Protein AF-A0A2R5FR73-F1 (afdb_monomer_lite)

pLDDT: mean 75.85, std 16.74, range [38.03, 95.38]

Foldseek 3Di:
DDDDDDPPVVVVVVVVVVVVVVVVVVVVVPPDDDDDPVNVVVVLVPDDPVVVVVVCVVVVVVVVVVVVVVCVPPPDDDCPCVCVVVPDDDDPVVVVVVVCVVVVPPDDPDD

Secondary structure (DSSP, 8-state):
------TTHHHHHHHHHHHHHHHHHHHHGGGS-SS-HHHHHHHHHHS-HHHHHHHHHHHHHHHHHHHHHHHTTSPPPP-TTTTGGG-SPPPHHHHHHHHHHHHHSS-----

Organism: NCBI:txid2005467

Structure (mmCIF, N/CA/C/O backbone):
data_AF-A0A2R5FR73-F1
#
_entry.id   AF-A0A2R5FR73-F1
#
loop_
_atom_site.group_PDB
_atom_site.id
_atom_site.type_symbol
_atom_site.label_atom_id
_atom_site.label_alt_id
_atom_site.label_comp_id
_atom_site.label_asym_id
_atom_site.label_entity_id
_atom_site.label_seq_id
_atom_site.pdbx_PDB_ins_code
_atom_site.Cartn_x
_atom_site.Cartn_y
_atom_site.Cartn_z
_atom_site.occupancy
_atom_site.B_iso_or_equiv
_atom_site.auth_seq_id
_atom_site.auth_comp_id
_atom_site.auth_asym_id
_atom_site.auth_atom_id
_atom_site.pdbx_PDB_model_num
ATOM 1 N N . MET A 1 1 ? 40.459 20.422 16.642 1.00 38.81 1 MET A N 1
ATOM 2 C CA . MET A 1 1 ? 39.652 19.423 17.373 1.00 38.81 1 MET A CA 1
ATOM 3 C C . MET A 1 1 ? 38.219 19.534 16.856 1.00 38.81 1 MET A C 1
ATOM 5 O O . MET A 1 1 ? 37.441 20.309 17.390 1.00 38.81 1 MET A O 1
ATOM 9 N N . ALA A 1 2 ? 37.919 18.901 15.718 1.00 38.03 2 ALA A N 1
ATOM 10 C CA . ALA A 1 2 ? 36.619 19.017 15.053 1.00 38.03 2 ALA A CA 1
ATOM 11 C C . ALA A 1 2 ? 35.816 17.742 15.314 1.00 38.03 2 ALA A C 1
ATOM 13 O O . ALA A 1 2 ? 36.263 16.636 15.016 1.00 38.03 2 ALA A O 1
ATOM 14 N N . ILE A 1 3 ? 34.673 17.928 15.961 1.00 45.69 3 ILE A N 1
ATOM 15 C CA . ILE A 1 3 ? 33.781 16.882 16.443 1.00 45.69 3 ILE A CA 1
ATOM 16 C C . ILE A 1 3 ? 33.163 16.171 15.236 1.00 45.69 3 ILE A C 1
ATOM 18 O O . ILE A 1 3 ? 32.539 16.793 14.379 1.00 45.69 3 ILE A O 1
ATOM 22 N N . VAL A 1 4 ? 33.354 14.854 15.186 1.00 48.59 4 VAL A N 1
ATOM 23 C CA . VAL A 1 4 ? 32.753 13.932 14.221 1.00 48.59 4 VAL A CA 1
ATOM 24 C C . VAL A 1 4 ? 31.236 13.928 14.443 1.00 48.59 4 VAL A C 1
ATOM 26 O O . VAL A 1 4 ? 30.740 13.308 15.382 1.00 48.59 4 VAL A O 1
ATOM 29 N N . PHE A 1 5 ? 30.487 14.652 13.608 1.00 41.88 5 PHE A N 1
ATOM 30 C CA . PHE A 1 5 ? 29.025 14.716 13.687 1.00 41.88 5 PHE A CA 1
ATOM 31 C C . PHE A 1 5 ? 28.400 13.536 12.924 1.00 41.88 5 PHE A C 1
ATOM 33 O O . PHE A 1 5 ? 28.091 13.591 11.737 1.00 41.88 5 PHE A O 1
ATOM 40 N N . ILE A 1 6 ? 28.316 12.434 13.660 1.00 42.94 6 ILE A N 1
ATOM 41 C CA . ILE A 1 6 ? 27.508 11.220 13.508 1.00 42.94 6 ILE A CA 1
ATOM 42 C C . ILE A 1 6 ? 26.398 11.291 12.415 1.00 42.94 6 ILE A C 1
ATOM 44 O O . ILE A 1 6 ? 25.447 12.064 12.554 1.00 42.94 6 ILE A O 1
ATOM 48 N N . PRO A 1 7 ? 26.405 10.410 11.388 1.00 43.31 7 PRO A N 1
ATOM 49 C CA . PRO A 1 7 ? 25.395 10.378 10.317 1.00 43.31 7 PRO A CA 1
ATOM 50 C C . PRO A 1 7 ? 24.040 9.751 10.724 1.00 43.31 7 PRO A C 1
ATOM 52 O O . PRO A 1 7 ? 23.127 9.659 9.906 1.00 43.31 7 PRO A O 1
ATOM 55 N N . ILE A 1 8 ? 23.868 9.350 11.990 1.00 46.12 8 ILE A N 1
ATOM 56 C CA . ILE A 1 8 ? 22.664 8.660 12.501 1.00 46.12 8 ILE A CA 1
ATOM 57 C C . ILE A 1 8 ? 21.450 9.609 12.646 1.00 46.12 8 ILE A C 1
ATOM 59 O O . ILE A 1 8 ? 20.303 9.165 12.605 1.00 46.12 8 ILE A O 1
ATOM 63 N N . GLN A 1 9 ? 21.656 10.929 12.730 1.00 46.94 9 GLN A N 1
ATOM 64 C CA . GLN A 1 9 ? 20.573 11.900 12.982 1.00 46.94 9 GLN A CA 1
ATOM 65 C C . GLN A 1 9 ? 19.652 12.181 11.774 1.00 46.94 9 GLN A C 1
ATOM 67 O O . GLN A 1 9 ? 18.518 12.624 11.958 1.00 46.94 9 GLN A O 1
ATOM 72 N N . ARG A 1 10 ? 20.072 11.896 10.530 1.00 49.78 10 ARG A N 1
ATOM 73 C CA . ARG A 1 10 ? 19.256 12.195 9.328 1.00 49.78 10 ARG A CA 1
ATOM 74 C C . ARG A 1 10 ? 18.083 11.233 9.111 1.00 49.78 10 ARG A C 1
ATOM 76 O O . ARG A 1 10 ? 17.062 11.643 8.562 1.00 49.78 10 ARG A O 1
ATOM 83 N N . SER A 1 11 ? 18.201 9.980 9.552 1.00 50.31 11 SER A N 1
ATOM 84 C CA . SER A 1 11 ? 17.111 8.997 9.444 1.00 50.31 11 SER A CA 1
ATOM 85 C C . SER A 1 11 ? 15.983 9.293 10.439 1.00 50.31 11 SER A C 1
ATOM 87 O O . SER A 1 11 ? 14.802 9.202 10.102 1.00 50.31 11 SER A O 1
ATOM 89 N N . LEU A 1 12 ? 16.334 9.742 11.648 1.00 53.00 12 LEU A N 1
ATOM 90 C CA . LEU A 1 12 ? 15.367 10.058 12.699 1.00 53.00 12 LEU A CA 1
ATOM 91 C C . LEU A 1 12 ? 14.512 11.287 12.344 1.00 53.00 12 LEU A C 1
ATOM 93 O O . LEU A 1 12 ? 13.302 11.281 12.559 1.00 53.00 12 LEU A O 1
ATOM 97 N N . LEU A 1 13 ? 15.117 12.297 11.708 1.00 57.25 13 LEU A N 1
ATOM 98 C CA . LEU A 1 13 ? 14.411 13.501 11.259 1.00 57.25 13 LEU A CA 1
ATOM 99 C C . LEU A 1 13 ? 13.344 13.204 10.190 1.00 57.25 13 LEU A C 1
ATOM 101 O O . LEU A 1 13 ? 12.281 13.820 10.200 1.00 57.25 13 LEU A O 1
ATOM 105 N N . ARG A 1 14 ? 13.595 12.240 9.289 1.00 58.41 14 ARG A N 1
A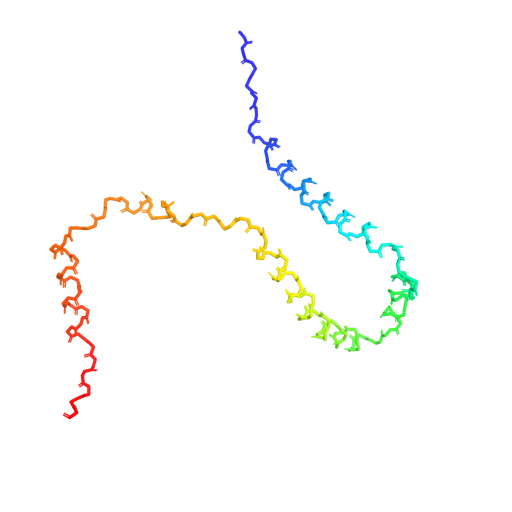TOM 106 C CA . ARG A 1 14 ? 12.618 11.836 8.260 1.00 58.41 14 ARG A CA 1
ATOM 107 C C . ARG A 1 14 ? 11.409 11.140 8.877 1.00 58.41 14 ARG A C 1
ATOM 109 O O . ARG A 1 14 ? 10.284 11.479 8.529 1.00 58.41 14 ARG A O 1
ATOM 116 N N . HIS A 1 15 ? 11.625 10.234 9.829 1.00 65.31 15 HIS A N 1
ATOM 117 C CA . HIS A 1 15 ? 10.526 9.579 10.542 1.00 65.31 15 HIS A CA 1
ATOM 118 C C . HIS A 1 15 ? 9.707 10.577 11.369 1.00 65.31 15 HIS A C 1
ATOM 120 O O . HIS A 1 15 ? 8.480 10.503 11.377 1.00 65.31 15 HIS A O 1
ATOM 126 N N . PHE A 1 16 ? 10.364 11.554 12.000 1.00 67.19 16 PHE A N 1
ATOM 127 C CA . PHE A 1 16 ? 9.681 12.589 12.775 1.00 67.19 16 PHE A CA 1
ATOM 128 C C . PHE A 1 16 ? 8.852 13.535 11.892 1.00 67.19 16 PHE A C 1
ATOM 130 O O . PHE A 1 16 ? 7.736 13.896 12.256 1.00 67.19 16 PHE A O 1
ATOM 137 N N . ALA A 1 17 ? 9.349 13.883 10.700 1.00 67.50 17 ALA A N 1
ATOM 138 C CA . ALA A 1 17 ? 8.608 14.683 9.724 1.00 67.50 17 ALA A CA 1
ATOM 139 C C . ALA A 1 17 ? 7.373 13.944 9.179 1.00 67.50 17 ALA A C 1
ATOM 141 O O . ALA A 1 17 ? 6.302 14.537 9.067 1.00 67.50 17 ALA A O 1
ATOM 142 N N . VAL A 1 18 ? 7.498 12.641 8.901 1.00 70.69 18 VAL A N 1
ATOM 143 C CA . VAL A 1 18 ? 6.368 11.788 8.492 1.00 70.69 18 VAL A CA 1
ATOM 144 C C . VAL A 1 18 ? 5.338 11.679 9.618 1.00 70.69 18 VAL A C 1
ATOM 146 O O . VAL A 1 18 ? 4.144 11.828 9.375 1.00 70.69 18 VAL A O 1
ATOM 149 N N . PHE A 1 19 ? 5.788 11.504 10.861 1.00 74.25 19 PHE A N 1
ATOM 150 C CA . PHE A 1 19 ? 4.910 11.458 12.029 1.00 74.25 19 PHE A CA 1
ATOM 151 C C . PHE A 1 19 ? 4.153 12.779 12.238 1.00 74.25 19 PHE A C 1
ATOM 153 O O . PHE A 1 19 ? 2.938 12.770 12.418 1.00 74.25 19 PHE A O 1
ATOM 160 N N . LEU A 1 20 ? 4.839 13.923 12.135 1.00 69.94 20 LEU A N 1
ATOM 161 C CA . LEU A 1 20 ? 4.220 15.251 12.203 1.00 69.94 20 LEU A CA 1
ATOM 162 C C . LEU A 1 20 ? 3.208 15.486 11.074 1.00 69.94 20 LEU A C 1
ATOM 164 O O . LEU A 1 20 ? 2.150 16.059 11.327 1.00 69.94 20 LEU A O 1
ATOM 168 N N . ALA A 1 21 ? 3.493 15.025 9.853 1.00 67.56 21 ALA A N 1
ATOM 169 C CA . ALA A 1 21 ? 2.556 15.112 8.734 1.00 67.56 21 ALA A CA 1
ATOM 170 C C . ALA A 1 21 ? 1.292 14.272 8.985 1.00 67.56 21 ALA A C 1
ATOM 172 O O . ALA A 1 21 ? 0.184 14.765 8.783 1.00 67.56 21 ALA A O 1
ATOM 173 N N . ILE A 1 22 ? 1.439 13.050 9.510 1.00 66.00 22 ILE A N 1
ATOM 174 C CA . ILE A 1 22 ? 0.314 12.179 9.888 1.00 66.00 22 ILE A CA 1
ATOM 175 C C . ILE A 1 22 ? -0.529 12.831 10.992 1.00 66.00 22 ILE A C 1
ATOM 177 O O . ILE A 1 22 ? -1.749 12.918 10.860 1.00 66.00 22 ILE A O 1
ATOM 181 N N . VAL A 1 23 ? 0.099 13.348 12.053 1.00 69.81 23 VAL A N 1
ATOM 182 C CA . VAL A 1 23 ? -0.614 14.020 13.154 1.00 69.81 23 VAL A CA 1
ATOM 183 C C . VAL A 1 23 ? -1.340 15.275 12.661 1.00 69.81 23 VAL A C 1
ATOM 185 O O . VAL A 1 23 ? -2.467 15.525 13.081 1.00 69.81 23 VAL A O 1
ATOM 188 N N . ARG A 1 24 ? -0.750 16.038 11.733 1.00 67.94 24 ARG A N 1
ATOM 189 C CA . ARG A 1 24 ? -1.375 17.238 11.157 1.00 67.94 24 ARG A CA 1
ATOM 190 C C . ARG A 1 24 ? -2.576 16.906 10.264 1.00 67.94 24 ARG A C 1
ATOM 192 O O . ARG A 1 24 ? -3.588 17.590 10.359 1.00 67.94 24 ARG A O 1
ATOM 199 N N . ILE A 1 25 ? -2.509 15.821 9.487 1.00 62.72 25 ILE A N 1
ATOM 200 C CA . ILE A 1 25 ? -3.648 15.287 8.714 1.00 62.72 25 ILE A CA 1
ATOM 201 C C . ILE A 1 25 ? -4.793 14.857 9.646 1.00 62.72 25 ILE A C 1
ATOM 203 O O . ILE A 1 25 ? -5.961 15.101 9.348 1.00 62.72 25 ILE A O 1
ATOM 207 N N . PHE A 1 26 ? -4.470 14.248 10.790 1.00 59.06 26 PHE A N 1
ATOM 208 C CA . PHE A 1 26 ? -5.468 13.884 11.801 1.00 59.06 26 PHE A CA 1
ATOM 209 C C . PHE A 1 26 ? -6.044 15.101 12.544 1.00 59.06 26 PHE A C 1
ATOM 211 O O . PHE A 1 26 ? -7.218 15.078 12.910 1.00 59.06 26 PHE A O 1
ATOM 218 N N . ALA A 1 27 ? -5.255 16.160 12.747 1.00 56.12 27 ALA A N 1
ATOM 219 C CA . ALA A 1 27 ? -5.688 17.375 13.437 1.00 56.12 27 ALA A CA 1
ATOM 220 C C . ALA A 1 27 ? -6.652 18.236 12.596 1.00 56.12 27 ALA A C 1
ATOM 222 O O . ALA A 1 27 ? -7.617 18.757 13.151 1.00 56.12 27 ALA A O 1
ATOM 223 N N . ASP A 1 28 ? -6.463 18.325 11.273 1.00 51.12 28 ASP A N 1
ATOM 224 C CA . ASP A 1 28 ? -7.365 19.087 10.385 1.00 51.12 28 ASP A CA 1
ATOM 225 C C . ASP A 1 28 ? -8.743 18.419 10.198 1.00 51.12 28 ASP A C 1
ATOM 227 O O . ASP A 1 28 ? -9.726 19.094 9.897 1.00 51.12 28 ASP A O 1
ATOM 231 N N . LYS A 1 29 ? -8.869 17.106 10.449 1.00 56.00 29 LYS A N 1
ATOM 232 C CA . LYS A 1 29 ? -10.163 16.391 10.420 1.00 56.00 29 LYS A CA 1
ATOM 233 C C . LYS A 1 29 ? -10.969 16.469 11.725 1.00 56.00 29 LYS A C 1
ATOM 235 O O . LYS A 1 29 ? -12.055 15.898 11.796 1.00 56.00 29 LYS A O 1
ATOM 240 N N . ALA A 1 30 ? -10.497 17.184 12.748 1.00 48.44 30 ALA A N 1
ATOM 241 C CA . ALA A 1 30 ? -11.191 17.293 14.037 1.00 48.44 30 ALA A CA 1
ATOM 242 C C . ALA A 1 30 ? -12.424 18.230 14.027 1.00 48.44 30 ALA A C 1
ATOM 244 O O . ALA A 1 30 ? -13.060 18.411 15.065 1.00 48.44 30 ALA A O 1
ATOM 245 N N . GLY A 1 31 ? -12.760 18.836 12.881 1.00 51.69 31 GLY A N 1
ATOM 246 C CA . GLY A 1 31 ? -13.750 19.912 12.784 1.00 51.69 31 GLY A CA 1
ATOM 247 C C . GLY A 1 31 ? -15.150 19.554 12.277 1.00 51.69 31 GLY A C 1
ATOM 248 O O . GLY A 1 31 ? -15.982 20.456 12.227 1.00 51.69 31 GLY A O 1
ATOM 249 N N . GLU A 1 32 ? -15.456 18.303 11.908 1.00 47.62 32 GLU A N 1
ATOM 250 C CA . GLU A 1 32 ? -16.761 17.978 11.305 1.00 47.62 32 GLU A CA 1
ATOM 251 C C . GLU A 1 32 ? -17.597 17.001 12.149 1.00 47.62 32 GLU A C 1
ATOM 253 O O . GLU A 1 32 ? -17.193 15.897 12.512 1.00 47.62 32 GLU A O 1
ATOM 258 N N . LYS A 1 33 ? -18.791 17.470 12.511 1.00 53.34 33 LYS A N 1
ATOM 259 C CA . LYS A 1 33 ? -19.714 16.945 13.521 1.00 53.34 33 LYS A CA 1
ATOM 260 C C . LYS A 1 33 ? -20.373 15.631 13.077 1.00 53.34 33 LYS A C 1
ATOM 262 O O . LYS A 1 33 ? -21.495 15.639 12.591 1.00 53.34 33 LYS A O 1
ATOM 267 N N . THR A 1 34 ? -19.705 14.499 13.269 1.00 49.88 34 THR A N 1
ATOM 268 C CA . THR A 1 34 ? -20.242 13.142 13.047 1.00 49.88 34 THR A CA 1
ATOM 269 C C . THR A 1 34 ? -19.619 12.180 14.070 1.00 49.88 34 THR A C 1
ATOM 271 O O . THR A 1 34 ? -18.636 12.540 14.712 1.00 49.88 34 THR A O 1
ATOM 274 N N . VAL A 1 35 ? -20.241 11.022 14.324 1.00 63.81 35 VAL A N 1
ATOM 275 C CA . VAL A 1 35 ? -19.853 10.009 15.337 1.00 63.81 35 VAL A CA 1
ATOM 276 C C . VAL A 1 35 ? -18.339 9.979 15.601 1.00 63.81 35 VAL A C 1
ATOM 278 O O . VAL A 1 35 ? -17.547 9.794 14.679 1.00 63.81 35 VAL A O 1
ATOM 281 N N . SER A 1 36 ? -17.923 10.162 16.859 1.00 85.00 36 SER A N 1
ATOM 282 C CA . SER A 1 36 ? -16.498 10.298 17.171 1.00 85.00 36 SER A CA 1
ATOM 283 C C . SER A 1 36 ? -15.739 9.009 16.844 1.00 85.00 36 SER A C 1
ATOM 285 O O . SER A 1 36 ? -16.253 7.904 17.031 1.00 85.00 36 SER A O 1
ATOM 287 N N . LEU A 1 37 ? -14.482 9.122 16.404 1.00 80.44 37 LEU A N 1
ATOM 288 C CA . LEU A 1 37 ? -13.642 7.959 16.077 1.00 80.44 37 LEU A CA 1
ATOM 289 C C . LEU A 1 37 ? -13.616 6.925 17.217 1.00 80.44 37 LEU A C 1
ATOM 291 O O . LEU A 1 37 ? -13.669 5.720 16.988 1.00 80.44 37 LEU A O 1
ATOM 295 N N . GLN A 1 38 ? -13.603 7.400 18.463 1.00 84.38 38 GLN A N 1
ATOM 296 C CA . GLN A 1 38 ? -13.645 6.549 19.652 1.00 84.38 38 GLN A CA 1
ATOM 297 C C . GLN A 1 38 ? -14.942 5.732 19.752 1.00 84.38 38 GLN A C 1
ATOM 299 O O . GLN A 1 38 ? -14.908 4.564 20.143 1.00 84.38 38 GLN A O 1
ATOM 304 N N . GLN A 1 39 ? -16.083 6.310 19.370 1.00 84.25 39 GLN A N 1
ATOM 305 C CA . GLN A 1 39 ? -17.362 5.599 19.319 1.00 84.25 39 GLN A CA 1
ATOM 306 C C . GLN A 1 39 ? -17.354 4.525 18.224 1.00 84.25 39 GLN A C 1
ATOM 308 O O . GLN A 1 39 ? -17.758 3.394 18.491 1.00 84.25 39 GLN A O 1
ATOM 313 N N . ILE A 1 40 ? -16.817 4.830 17.039 1.00 88.19 40 ILE A N 1
ATOM 314 C CA . ILE A 1 40 ? -16.690 3.865 15.931 1.00 88.19 40 ILE A CA 1
ATOM 315 C C . ILE A 1 40 ? -15.789 2.693 16.335 1.00 88.19 40 ILE A C 1
ATOM 317 O O . ILE A 1 40 ? -16.159 1.537 16.142 1.00 88.19 40 ILE A O 1
ATOM 321 N N . ILE A 1 41 ? -14.647 2.966 16.974 1.00 89.94 41 ILE A N 1
ATOM 322 C CA . ILE A 1 41 ? -13.741 1.921 17.475 1.00 89.94 41 ILE A CA 1
ATOM 323 C C . ILE A 1 41 ? -14.449 1.039 18.509 1.00 89.94 41 ILE A C 1
ATOM 325 O O . ILE A 1 41 ? -14.293 -0.184 18.492 1.00 89.94 41 ILE A O 1
ATOM 329 N N . LYS A 1 42 ? -15.236 1.634 19.414 1.00 91.12 42 LYS A N 1
ATOM 330 C CA . LYS A 1 42 ? -15.992 0.881 20.422 1.00 91.12 42 LYS A CA 1
ATOM 331 C C . LYS A 1 42 ? -17.018 -0.055 19.774 1.00 91.12 42 LYS A C 1
ATOM 333 O O . LYS A 1 42 ? -17.110 -1.205 20.194 1.00 91.12 42 LYS A O 1
ATOM 338 N N . LEU A 1 43 ? -17.721 0.402 18.738 1.00 89.38 43 LEU A N 1
ATOM 339 C CA . LEU A 1 43 ? -18.681 -0.406 17.979 1.00 89.38 43 LEU A CA 1
ATOM 340 C C . LEU A 1 43 ? -17.986 -1.511 17.173 1.00 89.38 43 LEU A C 1
ATOM 342 O O . LEU A 1 43 ? -18.365 -2.676 17.267 1.00 89.38 43 LEU A O 1
ATOM 346 N N . ALA A 1 44 ? -16.903 -1.189 16.465 1.00 90.06 44 ALA A N 1
ATOM 347 C CA . ALA A 1 44 ? -16.130 -2.167 15.702 1.00 90.06 44 ALA A CA 1
ATOM 348 C C . ALA A 1 44 ? -15.557 -3.280 16.597 1.00 90.06 44 ALA A C 1
ATOM 350 O O . ALA A 1 44 ? -15.477 -4.436 16.188 1.00 90.06 44 ALA A O 1
ATOM 351 N N . LYS A 1 45 ? -15.206 -2.971 17.853 1.00 91.88 45 LYS A N 1
ATOM 352 C CA . LYS A 1 45 ? -14.755 -3.973 18.833 1.00 91.88 45 LYS A CA 1
ATOM 353 C C . LYS A 1 45 ? -15.845 -4.970 19.233 1.00 91.88 45 LYS A C 1
ATOM 355 O O . LYS A 1 45 ? -15.485 -6.103 19.557 1.00 91.88 45 LYS A O 1
ATOM 360 N N . GLN A 1 46 ? -17.119 -4.582 19.188 1.00 93.81 46 GLN A N 1
ATOM 361 C CA . GLN A 1 46 ? -18.261 -5.443 19.523 1.00 93.81 46 GLN A CA 1
ATOM 362 C C . GLN A 1 46 ? -18.644 -6.413 18.396 1.00 93.81 46 GLN A C 1
ATOM 364 O O . GLN A 1 46 ? -19.361 -7.376 18.649 1.00 93.81 46 GLN A O 1
ATOM 369 N N . LEU A 1 47 ? -18.149 -6.195 17.174 1.00 92.25 47 LEU A N 1
ATOM 370 C CA . LEU A 1 47 ? -18.377 -7.093 16.043 1.00 92.25 47 LEU A CA 1
ATOM 371 C C . LEU A 1 47 ? -17.729 -8.470 16.251 1.00 92.25 47 LEU A C 1
ATOM 373 O O . LEU A 1 47 ? -16.693 -8.608 16.923 1.00 92.25 47 LEU A O 1
ATOM 377 N N . SER A 1 48 ? -18.311 -9.482 15.602 1.00 94.19 48 SER A N 1
ATOM 378 C CA . SER A 1 48 ? -17.709 -10.809 15.492 1.00 94.19 48 SER A CA 1
ATOM 379 C C . SER A 1 48 ? -16.364 -10.734 14.753 1.00 94.19 48 SER A C 1
ATOM 381 O O . SER A 1 48 ? -16.079 -9.776 14.031 1.00 94.19 48 SER A O 1
ATOM 383 N N . ILE A 1 49 ? -15.506 -11.743 14.923 1.00 93.44 49 ILE A N 1
ATOM 384 C CA . ILE A 1 49 ? -14.200 -11.782 14.238 1.00 93.44 49 ILE A CA 1
ATOM 385 C C . ILE A 1 49 ? -14.385 -11.754 12.713 1.00 93.44 49 ILE A C 1
ATOM 387 O O . ILE A 1 49 ? -13.664 -11.037 12.025 1.00 93.44 49 ILE A O 1
ATOM 391 N N . VAL A 1 50 ? -15.384 -12.473 12.195 1.00 95.38 50 VAL A N 1
ATOM 392 C CA . VAL A 1 50 ? -15.690 -12.519 10.757 1.00 95.38 50 VAL A CA 1
ATOM 393 C C . VAL A 1 50 ? -16.108 -11.141 10.243 1.00 95.38 50 VAL A C 1
ATOM 395 O O . VAL A 1 50 ? -15.618 -10.691 9.208 1.00 95.38 50 VAL A O 1
ATOM 398 N N . ASP A 1 51 ? -16.953 -10.434 10.990 1.00 92.12 51 ASP A N 1
ATOM 399 C CA . ASP A 1 51 ? -17.436 -9.112 10.584 1.00 92.12 51 ASP A CA 1
ATOM 400 C C . ASP A 1 51 ? -16.343 -8.044 10.672 1.00 92.12 51 ASP A C 1
ATOM 402 O O . ASP A 1 51 ? -16.295 -7.146 9.835 1.00 92.12 51 ASP A O 1
ATOM 406 N N . LYS A 1 52 ? -15.405 -8.168 11.619 1.00 91.12 52 LYS A N 1
ATOM 407 C CA . LYS A 1 52 ? -14.204 -7.317 11.664 1.00 91.12 52 LYS A CA 1
ATOM 408 C C . LYS A 1 52 ? -13.346 -7.485 10.414 1.00 91.12 52 LYS A C 1
ATOM 410 O O . LYS A 1 52 ? -12.888 -6.492 9.857 1.00 91.12 52 LYS A O 1
ATOM 415 N N . VAL A 1 53 ? -13.144 -8.722 9.959 1.00 94.06 53 VAL A N 1
ATOM 416 C CA . VAL A 1 53 ? -12.384 -8.994 8.729 1.00 94.06 53 VAL A CA 1
ATOM 417 C C . VAL A 1 53 ? -13.101 -8.407 7.512 1.00 94.06 53 VAL A C 1
ATOM 419 O O . VAL A 1 53 ? -12.460 -7.743 6.700 1.00 94.06 53 VAL A O 1
ATOM 422 N N . ARG A 1 54 ? -14.426 -8.571 7.414 1.00 93.62 54 ARG A N 1
ATOM 423 C CA . ARG A 1 54 ? -15.232 -7.974 6.334 1.00 93.62 54 ARG A CA 1
ATOM 424 C C . ARG A 1 54 ? -15.165 -6.448 6.330 1.00 93.62 54 ARG A C 1
ATOM 426 O O . ARG A 1 54 ? -15.007 -5.855 5.269 1.00 93.62 54 ARG A O 1
ATOM 433 N N . LEU A 1 55 ? -15.226 -5.823 7.506 1.00 92.12 55 LEU A N 1
ATOM 434 C CA . LEU A 1 55 ? -15.094 -4.374 7.653 1.00 92.12 55 LEU A CA 1
ATOM 435 C C . LEU A 1 55 ? -13.744 -3.880 7.114 1.00 92.12 55 LEU A C 1
ATOM 437 O O . LEU A 1 55 ? -13.696 -2.913 6.360 1.00 92.12 55 LEU A O 1
ATOM 441 N N . ILE A 1 56 ? -12.651 -4.566 7.460 1.00 92.94 56 ILE A N 1
ATOM 442 C CA . ILE A 1 56 ? -11.311 -4.230 6.960 1.00 92.94 56 ILE A CA 1
ATOM 443 C C . ILE A 1 56 ? -11.243 -4.405 5.441 1.00 92.94 56 ILE A C 1
ATOM 445 O O . ILE A 1 56 ? -10.745 -3.516 4.760 1.00 92.94 56 ILE A O 1
ATOM 449 N N . GLN A 1 57 ? -11.776 -5.506 4.904 1.00 93.62 57 GLN A N 1
ATOM 450 C CA . GLN A 1 57 ? -11.796 -5.756 3.458 1.00 93.62 57 GLN A CA 1
ATOM 451 C C . GLN A 1 57 ? -12.538 -4.670 2.673 1.00 93.62 57 GLN A C 1
ATOM 453 O O . GLN A 1 57 ? -12.158 -4.381 1.544 1.00 93.62 57 GLN A O 1
ATOM 458 N N . GLN A 1 58 ? -13.581 -4.072 3.251 1.00 93.00 58 GLN A N 1
ATOM 459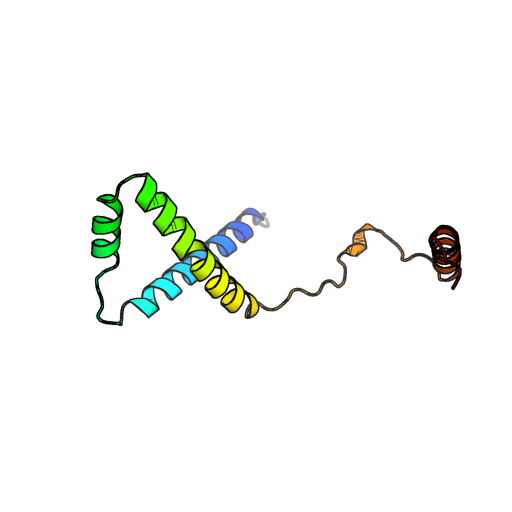 C CA . GLN A 1 58 ? -14.335 -3.001 2.600 1.00 93.00 58 GLN A CA 1
ATOM 460 C C . GLN A 1 58 ? -13.642 -1.639 2.704 1.00 93.00 58 GLN A C 1
ATOM 462 O O . GLN A 1 58 ? -13.632 -0.895 1.731 1.00 93.00 58 GLN A O 1
ATOM 467 N N . ILE A 1 59 ? -13.058 -1.317 3.862 1.00 92.69 59 ILE A N 1
ATOM 468 C CA . ILE A 1 59 ? -12.497 0.018 4.127 1.00 92.69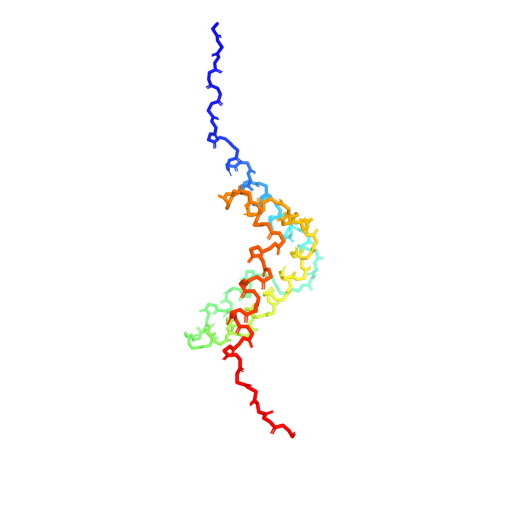 59 ILE A CA 1
ATOM 469 C C . ILE A 1 59 ? -11.055 0.157 3.617 1.00 92.69 59 ILE A C 1
ATOM 471 O O . ILE A 1 59 ? -10.659 1.235 3.178 1.00 92.69 59 ILE A O 1
ATOM 475 N N . ALA A 1 60 ? -10.248 -0.908 3.659 1.00 91.69 60 ALA A N 1
ATOM 476 C CA . ALA A 1 60 ? -8.837 -0.840 3.271 1.00 91.69 60 ALA A CA 1
ATOM 477 C C . ALA A 1 60 ? -8.612 -0.337 1.827 1.00 91.69 60 ALA A C 1
ATOM 479 O O . ALA A 1 60 ? -7.798 0.573 1.667 1.00 91.69 60 ALA A O 1
ATOM 480 N N . PRO A 1 61 ? -9.351 -0.804 0.799 1.00 90.19 61 PRO A N 1
ATOM 481 C CA . PRO A 1 61 ? -9.171 -0.322 -0.574 1.00 90.19 61 PRO A CA 1
ATOM 482 C C . 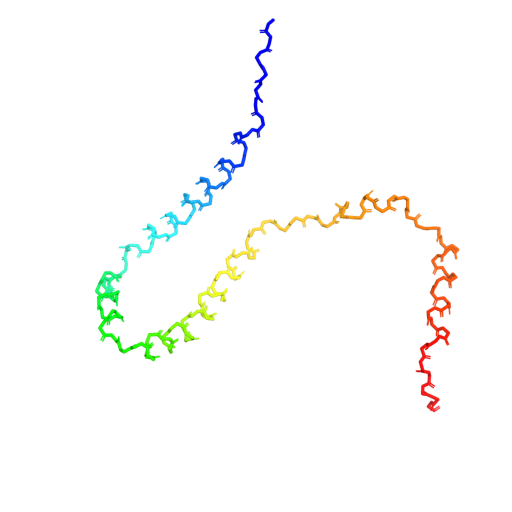PRO A 1 61 ? -9.500 1.167 -0.742 1.00 90.19 61 PRO A C 1
ATOM 484 O O . PRO A 1 61 ? -8.878 1.867 -1.540 1.00 90.19 61 PRO A O 1
ATOM 487 N N . GLU A 1 62 ? -10.481 1.666 0.011 1.00 88.50 62 GLU A N 1
ATOM 488 C CA . GLU A 1 62 ? -10.873 3.077 -0.016 1.00 88.50 62 GLU A CA 1
ATOM 489 C C . GLU A 1 62 ? -9.770 3.960 0.583 1.00 88.50 62 GLU A C 1
ATOM 491 O O . GLU A 1 62 ? -9.380 4.964 -0.017 1.00 88.50 62 GLU A O 1
ATOM 496 N N . ILE A 1 63 ? -9.182 3.526 1.705 1.00 86.81 63 ILE A N 1
ATOM 497 C CA . ILE A 1 63 ? -8.020 4.188 2.312 1.00 86.81 63 ILE A CA 1
ATOM 498 C C . ILE A 1 63 ? -6.820 4.162 1.361 1.00 86.81 63 ILE A C 1
ATOM 500 O O . ILE A 1 63 ? -6.161 5.187 1.191 1.00 86.81 63 ILE A O 1
ATOM 504 N N . GLU A 1 64 ? -6.520 3.018 0.744 1.00 86.56 64 GLU A N 1
ATOM 505 C CA . GLU A 1 64 ? -5.409 2.887 -0.206 1.00 86.56 64 GLU A CA 1
ATOM 506 C C . GLU A 1 64 ? -5.551 3.871 -1.366 1.00 86.56 64 GLU A C 1
ATOM 508 O O . GLU A 1 64 ? -4.602 4.593 -1.670 1.00 86.56 64 GLU A O 1
ATOM 513 N N . ARG A 1 65 ? -6.749 3.981 -1.947 1.00 83.25 65 ARG A N 1
ATOM 514 C CA . ARG A 1 65 ? -7.033 4.936 -3.021 1.00 83.25 65 ARG A CA 1
ATOM 515 C C . ARG A 1 65 ? -6.832 6.386 -2.574 1.00 83.25 65 ARG A C 1
ATOM 517 O O . ARG A 1 65 ? -6.127 7.133 -3.249 1.00 83.25 65 ARG A O 1
ATOM 524 N N . GLU A 1 66 ? -7.379 6.775 -1.420 1.00 79.44 66 GLU A N 1
ATOM 525 C CA . GLU A 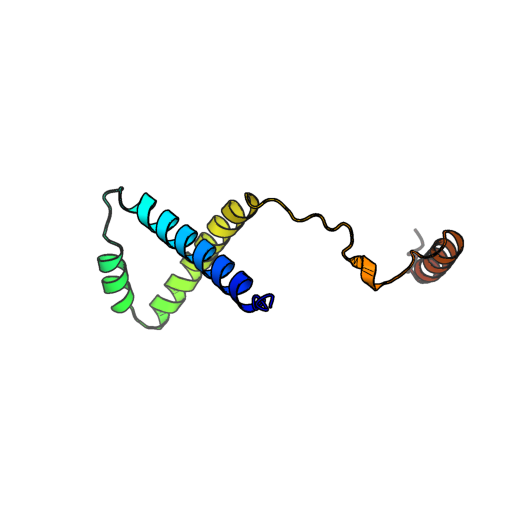1 66 ? -7.168 8.122 -0.871 1.00 79.44 66 GLU A CA 1
ATOM 526 C C . GLU A 1 66 ?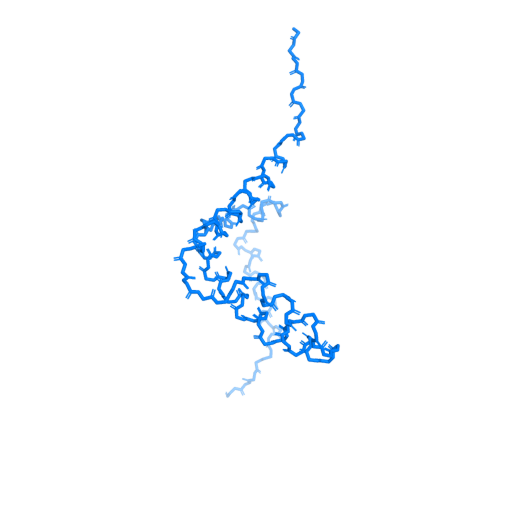 -5.686 8.425 -0.604 1.00 79.44 66 GLU A C 1
ATOM 528 O O . GLU A 1 66 ? -5.241 9.569 -0.747 1.00 79.44 66 GLU A O 1
ATOM 533 N N . LEU A 1 67 ? -4.915 7.422 -0.181 1.00 79.06 67 LEU A N 1
ATOM 534 C CA . LEU A 1 67 ? -3.483 7.560 0.052 1.00 79.06 67 LEU A CA 1
ATOM 535 C C . LEU A 1 67 ? -2.713 7.680 -1.262 1.00 79.06 67 LEU A C 1
ATOM 537 O O . LEU A 1 67 ? -1.851 8.549 -1.354 1.00 79.06 67 LEU A O 1
ATOM 541 N N . THR A 1 68 ? -3.019 6.877 -2.280 1.00 75.94 68 THR A N 1
ATOM 542 C CA . THR A 1 68 ? -2.386 6.974 -3.605 1.00 75.94 68 THR A CA 1
ATOM 543 C C . THR A 1 68 ? -2.618 8.344 -4.236 1.00 75.94 68 THR A C 1
ATOM 545 O O . THR A 1 68 ? -1.666 8.967 -4.717 1.00 75.94 68 THR A O 1
ATOM 548 N N . ASP A 1 69 ? -3.844 8.862 -4.155 1.00 71.12 69 ASP A N 1
ATOM 549 C CA . ASP A 1 69 ? -4.187 10.187 -4.674 1.00 71.12 69 ASP A CA 1
ATOM 550 C C . ASP A 1 69 ? -3.390 11.287 -3.955 1.00 71.12 69 ASP A C 1
ATOM 552 O O . ASP A 1 69 ? -2.878 12.213 -4.588 1.00 71.12 69 ASP A O 1
ATOM 556 N N . LYS A 1 70 ? -3.174 11.145 -2.642 1.00 64.81 70 LYS A N 1
ATOM 557 C CA . LYS A 1 70 ? -2.338 12.068 -1.857 1.00 64.81 70 LYS A CA 1
ATOM 558 C C . LYS A 1 70 ? -0.843 11.894 -2.134 1.00 64.81 70 LYS A C 1
ATOM 560 O O . LYS A 1 70 ? -0.127 12.888 -2.195 1.00 64.81 70 LYS A O 1
ATOM 565 N N . VAL A 1 71 ? -0.353 10.675 -2.356 1.00 61.62 71 VAL A N 1
ATOM 566 C CA . VAL A 1 71 ? 1.059 10.386 -2.681 1.00 61.62 71 VAL A CA 1
ATOM 567 C C . VAL A 1 71 ? 1.451 10.953 -4.048 1.00 61.62 71 VAL A C 1
ATOM 569 O O . VAL A 1 71 ? 2.604 11.337 -4.229 1.00 61.62 71 VAL A O 1
ATOM 572 N N . SER A 1 72 ? 0.501 11.116 -4.975 1.00 58.78 72 SER A N 1
ATOM 573 C CA . SER A 1 72 ? 0.737 11.791 -6.262 1.00 58.78 72 SER A CA 1
ATOM 574 C C . SER A 1 72 ? 1.224 13.246 -6.129 1.00 58.78 72 SER A C 1
ATOM 576 O O . SER A 1 72 ? 1.843 13.769 -7.055 1.00 58.78 72 SER A O 1
ATOM 578 N N . THR A 1 73 ? 0.994 13.882 -4.972 1.00 60.09 73 THR A N 1
ATOM 579 C CA . THR A 1 73 ? 1.449 15.252 -4.669 1.00 60.09 73 THR A CA 1
ATOM 580 C C . THR A 1 73 ? 2.901 15.329 -4.202 1.00 60.09 73 THR A C 1
ATOM 582 O O . THR A 1 73 ? 3.466 16.423 -4.129 1.00 60.09 73 THR A O 1
ATOM 585 N N . LEU A 1 74 ? 3.538 14.191 -3.901 1.00 68.44 74 LEU A N 1
ATOM 586 C CA . LEU A 1 74 ? 4.965 14.176 -3.608 1.00 68.44 74 LEU A CA 1
ATOM 587 C C . LEU A 1 74 ? 5.745 14.442 -4.903 1.00 68.44 74 LEU A C 1
ATOM 589 O O . LEU A 1 74 ? 5.432 13.853 -5.941 1.00 68.44 74 LEU A O 1
ATOM 593 N N . PRO A 1 75 ? 6.776 15.306 -4.869 1.00 73.38 75 PRO A N 1
ATOM 594 C CA . PRO A 1 75 ? 7.603 15.545 -6.039 1.00 73.38 75 PRO A CA 1
ATOM 595 C C . PRO A 1 75 ? 8.213 14.217 -6.491 1.00 73.38 75 PRO A C 1
ATOM 597 O O . PRO A 1 75 ? 8.933 13.561 -5.733 1.00 73.38 75 PRO A O 1
ATOM 600 N N . ARG A 1 76 ? 7.895 13.805 -7.725 1.00 73.12 76 ARG A N 1
ATOM 601 C CA . ARG A 1 76 ? 8.457 12.592 -8.323 1.00 73.12 76 ARG A CA 1
ATOM 602 C C . ARG A 1 76 ? 9.974 12.726 -8.341 1.00 73.12 76 ARG A C 1
ATOM 604 O O . ARG A 1 76 ? 10.509 13.711 -8.848 1.00 73.12 76 ARG A O 1
ATOM 611 N N . GLN A 1 77 ? 10.661 11.742 -7.775 1.00 74.44 77 GLN A N 1
ATOM 612 C CA . GLN A 1 77 ? 12.108 11.668 -7.904 1.00 74.44 77 GLN A CA 1
ATOM 613 C C . GLN A 1 77 ? 12.450 11.336 -9.357 1.00 74.44 77 GLN A C 1
ATOM 615 O O . GLN A 1 77 ? 11.813 10.480 -9.971 1.00 74.44 77 GLN A O 1
ATOM 620 N N . SER A 1 78 ? 13.428 12.048 -9.916 1.00 81.69 78 SER A N 1
ATOM 621 C CA . SER A 1 78 ? 13.947 11.738 -11.245 1.00 81.69 78 SER A CA 1
ATOM 622 C C . SER A 1 78 ? 14.538 10.328 -11.244 1.00 81.69 78 SER A C 1
ATOM 624 O O . SER A 1 78 ? 15.291 9.984 -10.336 1.00 81.69 78 SER A O 1
ATOM 626 N N . LEU A 1 79 ? 14.227 9.536 -12.273 1.00 83.38 79 LEU A N 1
ATOM 627 C CA . LEU A 1 79 ? 14.874 8.238 -12.515 1.00 83.38 79 LEU A CA 1
ATOM 628 C C . LEU A 1 79 ? 16.279 8.396 -13.120 1.00 83.38 79 LEU A C 1
ATOM 630 O O . LEU A 1 79 ? 16.969 7.409 -13.371 1.00 83.38 79 LEU A O 1
ATOM 634 N N . TRP A 1 80 ? 16.710 9.634 -13.379 1.00 82.62 80 TRP A N 1
ATOM 635 C CA . TRP A 1 80 ? 18.038 9.910 -13.902 1.00 82.62 80 TRP A CA 1
ATOM 636 C C . TRP A 1 80 ? 19.116 9.430 -12.927 1.00 82.62 80 TRP A C 1
ATOM 638 O O . TRP A 1 80 ? 19.137 9.837 -11.766 1.00 82.62 80 TRP A O 1
ATOM 648 N N . GLY A 1 81 ? 20.020 8.578 -13.412 1.00 84.25 81 GLY A N 1
ATOM 649 C CA . GLY A 1 81 ? 21.090 7.985 -12.608 1.00 84.25 81 GLY A CA 1
ATOM 650 C C . GLY A 1 81 ? 20.718 6.685 -11.893 1.00 84.25 81 GLY A C 1
ATOM 651 O O . GLY A 1 81 ? 21.567 6.149 -11.189 1.00 84.25 81 GLY A O 1
ATOM 652 N N . LEU A 1 82 ? 19.507 6.144 -12.091 1.00 86.50 82 LEU A N 1
ATOM 653 C CA . LEU A 1 82 ? 19.120 4.845 -11.522 1.00 86.50 82 LEU A CA 1
ATOM 654 C C . LEU A 1 82 ? 20.060 3.711 -11.959 1.00 86.50 82 LEU A C 1
ATOM 656 O O . LEU A 1 82 ? 20.335 2.825 -11.165 1.00 86.50 82 LEU A O 1
ATOM 660 N N . CYS A 1 83 ? 20.565 3.782 -13.191 1.00 84.75 83 CYS A N 1
ATOM 661 C CA . CYS A 1 83 ? 21.481 2.802 -13.775 1.00 84.75 83 CYS A CA 1
ATOM 662 C C . CYS A 1 83 ? 22.951 3.252 -13.737 1.00 84.75 83 CYS A C 1
ATOM 664 O O . CYS A 1 83 ? 23.758 2.769 -14.528 1.00 84.75 83 CYS A O 1
ATOM 666 N N . ALA A 1 84 ? 23.311 4.231 -12.899 1.00 86.94 84 ALA A N 1
ATOM 667 C CA . ALA A 1 84 ? 24.687 4.739 -12.847 1.00 86.94 84 ALA A CA 1
ATOM 668 C C . ALA A 1 84 ? 25.699 3.677 -12.374 1.00 86.94 84 ALA A C 1
ATOM 670 O O . ALA A 1 84 ? 26.891 3.781 -12.655 1.00 86.94 84 ALA A O 1
ATOM 671 N N . ASP A 1 85 ? 25.224 2.662 -11.659 1.00 91.38 85 ASP A N 1
ATOM 672 C CA . ASP A 1 85 ? 25.975 1.496 -11.201 1.00 91.38 85 ASP A CA 1
ATOM 673 C C . ASP A 1 85 ? 26.266 0.475 -12.311 1.00 91.38 85 ASP A C 1
ATOM 675 O O . ASP A 1 85 ? 27.239 -0.268 -12.202 1.00 91.38 85 ASP A O 1
ATOM 679 N N . LEU A 1 86 ? 25.484 0.472 -13.397 1.00 88.00 86 LEU A N 1
ATOM 680 C CA . LEU A 1 86 ? 25.701 -0.398 -14.561 1.00 88.00 86 LEU A CA 1
ATOM 681 C C . LEU A 1 86 ? 26.901 0.033 -15.422 1.00 88.00 86 LEU A C 1
ATOM 683 O O . LEU A 1 86 ? 27.270 -0.667 -16.362 1.00 88.00 86 LEU A O 1
ATOM 687 N N . GLY A 1 87 ? 27.541 1.154 -15.083 1.00 87.00 87 GLY A N 1
ATOM 688 C CA . GLY A 1 87 ? 28.727 1.652 -15.768 1.00 87.00 87 GLY A CA 1
ATOM 689 C C . GLY A 1 87 ? 28.394 2.411 -17.050 1.00 87.00 87 GLY A C 1
ATOM 690 O O . GLY A 1 87 ? 27.377 3.101 -17.143 1.00 87.00 87 GLY A O 1
ATOM 691 N N . ASN A 1 88 ? 29.296 2.345 -18.028 1.00 89.12 88 ASN A N 1
ATOM 692 C CA . ASN A 1 88 ? 29.093 3.029 -19.299 1.00 89.12 88 ASN A CA 1
ATOM 693 C C . ASN A 1 88 ? 27.917 2.412 -20.055 1.00 89.12 88 ASN A C 1
ATOM 695 O O . ASN A 1 88 ? 27.762 1.194 -20.102 1.00 89.12 88 ASN A O 1
ATOM 699 N N . ALA A 1 89 ? 27.122 3.272 -20.690 1.00 88.69 89 ALA A N 1
ATOM 700 C CA . ALA A 1 89 ? 26.114 2.810 -21.625 1.00 88.69 89 ALA A CA 1
ATOM 701 C C . ALA A 1 89 ? 26.786 2.030 -22.774 1.00 88.69 89 ALA A C 1
ATOM 703 O O . ALA A 1 89 ? 27.863 2.446 -23.222 1.00 88.69 89 ALA A O 1
ATOM 704 N N . PRO A 1 90 ? 26.165 0.935 -23.246 1.00 90.69 90 PRO A N 1
ATOM 705 C CA . PRO A 1 90 ? 26.661 0.186 -24.394 1.00 90.69 90 PRO A CA 1
ATOM 706 C C . PRO A 1 90 ? 26.719 1.069 -25.645 1.00 90.69 90 PRO A C 1
ATOM 708 O O . PRO A 1 90 ? 25.981 2.057 -25.764 1.00 90.69 90 PRO A O 1
ATOM 711 N N . SER A 1 91 ? 27.610 0.724 -26.572 1.00 94.19 91 SER A N 1
ATOM 712 C CA . SER A 1 91 ? 27.742 1.438 -27.842 1.00 94.19 91 SER A CA 1
ATOM 713 C C . SER A 1 91 ? 26.524 1.201 -28.742 1.00 94.19 91 SER A C 1
ATOM 715 O O . SER A 1 91 ? 25.750 0.261 -28.551 1.00 94.19 91 SER A O 1
ATOM 717 N N . THR A 1 92 ? 26.341 2.055 -29.750 1.00 94.50 92 THR A N 1
ATOM 718 C CA . THR A 1 92 ? 25.252 1.895 -30.726 1.00 94.50 92 THR A CA 1
ATOM 719 C C . THR A 1 92 ? 25.322 0.533 -31.419 1.00 94.50 92 THR A C 1
ATOM 721 O O . THR A 1 92 ? 24.302 -0.128 -31.589 1.00 94.50 92 THR A O 1
ATOM 724 N N . GLU A 1 93 ? 26.529 0.086 -31.760 1.00 94.88 93 GLU A N 1
ATOM 725 C CA . GLU A 1 93 ? 26.780 -1.193 -32.422 1.00 94.88 93 GLU A CA 1
ATOM 726 C C . GLU A 1 93 ? 26.399 -2.378 -31.527 1.00 94.88 93 GLU A C 1
ATOM 728 O O . GLU A 1 93 ? 25.745 -3.311 -31.989 1.00 94.88 93 GLU A O 1
ATOM 733 N N . GLU A 1 94 ? 26.748 -2.327 -30.237 1.00 94.50 94 GLU A N 1
ATOM 734 C CA . GLU A 1 94 ? 26.386 -3.362 -29.257 1.00 94.50 94 GLU A CA 1
ATOM 735 C C . GLU A 1 94 ? 24.864 -3.458 -29.084 1.00 94.50 94 GLU A C 1
ATOM 737 O O . GLU A 1 94 ? 24.303 -4.555 -29.023 1.00 94.50 94 GLU A O 1
ATOM 742 N N . ILE A 1 95 ? 24.179 -2.310 -29.069 1.00 94.31 95 ILE A N 1
ATOM 743 C CA . ILE A 1 95 ? 22.715 -2.242 -28.994 1.00 94.31 95 ILE A CA 1
ATOM 744 C C . ILE A 1 95 ? 22.076 -2.839 -30.252 1.00 94.31 95 ILE A C 1
ATOM 746 O O . ILE A 1 95 ? 21.072 -3.548 -30.151 1.00 94.31 95 ILE A O 1
ATOM 750 N N . ASP A 1 96 ? 22.617 -2.549 -31.435 1.00 94.94 96 ASP A N 1
ATOM 751 C CA . ASP A 1 96 ? 22.070 -3.043 -32.699 1.00 94.94 96 ASP A CA 1
ATOM 752 C C . ASP A 1 96 ? 22.236 -4.562 -32.841 1.00 94.94 96 ASP A C 1
ATOM 754 O O . ASP A 1 96 ? 21.297 -5.235 -33.279 1.00 94.94 96 ASP A O 1
ATOM 758 N N . ILE A 1 97 ? 23.373 -5.110 -32.398 1.00 94.94 97 ILE A N 1
ATOM 759 C CA . ILE A 1 97 ? 23.604 -6.559 -32.336 1.00 94.94 97 ILE A CA 1
ATOM 760 C C . ILE A 1 97 ? 22.580 -7.207 -31.402 1.00 94.94 97 ILE A C 1
ATOM 762 O O . ILE A 1 97 ? 21.804 -8.047 -31.859 1.00 94.94 97 ILE A O 1
ATOM 766 N N . ALA A 1 98 ? 22.498 -6.757 -30.145 1.00 92.12 98 ALA A N 1
ATOM 767 C CA . ALA A 1 98 ? 21.568 -7.318 -29.165 1.00 92.12 98 ALA A CA 1
ATOM 768 C C . ALA A 1 98 ? 20.109 -7.227 -29.644 1.00 92.12 98 ALA A C 1
ATOM 770 O O . ALA A 1 98 ? 19.343 -8.182 -29.525 1.00 92.12 98 ALA A O 1
ATOM 771 N N . ARG A 1 99 ? 19.720 -6.105 -30.270 1.00 91.12 99 ARG A N 1
ATOM 772 C CA . ARG A 1 99 ? 18.384 -5.949 -30.865 1.00 91.12 99 ARG A CA 1
ATOM 773 C C . ARG A 1 99 ? 18.130 -6.994 -31.947 1.00 91.12 99 ARG A C 1
ATOM 775 O O . ARG A 1 99 ? 17.042 -7.561 -31.983 1.00 91.12 99 ARG A O 1
ATOM 782 N N . SER A 1 100 ? 19.096 -7.225 -32.835 1.00 90.38 100 SER A N 1
ATOM 783 C CA . SER A 1 100 ? 18.959 -8.197 -33.922 1.00 90.38 100 SER A CA 1
ATOM 784 C C . SER A 1 100 ? 18.860 -9.639 -33.417 1.00 90.38 100 SER A C 1
ATOM 786 O O . SER A 1 100 ? 18.038 -10.394 -33.931 1.00 90.38 100 SER A O 1
ATOM 788 N N . GLU A 1 101 ? 19.626 -9.995 -32.383 1.00 90.50 101 GLU A N 1
ATOM 789 C CA . GLU A 1 101 ? 19.618 -11.321 -31.753 1.00 90.50 101 GLU A CA 1
ATOM 790 C C . GLU A 1 101 ? 18.285 -11.605 -31.060 1.00 90.50 101 GLU A C 1
ATOM 792 O O . GLU A 1 101 ? 17.679 -12.657 -31.277 1.00 90.50 101 GLU A O 1
ATOM 797 N N . GLU A 1 102 ? 17.783 -10.644 -30.283 1.00 88.31 102 GLU A N 1
ATOM 798 C CA . GLU A 1 102 ? 16.477 -10.757 -29.635 1.00 88.31 102 GLU A CA 1
ATOM 799 C C . GLU A 1 102 ? 15.370 -10.870 -30.689 1.00 88.31 102 GLU A C 1
ATOM 801 O O . GLU A 1 102 ? 14.579 -11.811 -30.663 1.00 88.31 102 GLU A O 1
ATOM 806 N N . TRP A 1 103 ? 15.352 -9.970 -31.681 1.00 85.75 103 TRP A N 1
ATOM 807 C CA . TRP A 1 103 ? 14.330 -9.923 -32.738 1.00 85.75 103 TRP A CA 1
ATOM 808 C C . TRP A 1 103 ? 14.355 -11.105 -33.712 1.00 85.75 103 TRP A C 1
ATOM 810 O O . TRP A 1 103 ? 13.340 -11.362 -34.367 1.00 85.75 103 TRP A O 1
ATOM 820 N N . ALA A 1 104 ? 15.472 -11.825 -33.821 1.00 84.44 104 ALA A N 1
ATOM 821 C CA . ALA A 1 104 ? 15.565 -13.051 -34.610 1.00 84.44 104 ALA A CA 1
ATOM 822 C C . ALA A 1 104 ? 14.766 -14.209 -33.989 1.00 84.44 104 ALA A C 1
ATOM 824 O O . ALA A 1 104 ? 14.274 -15.066 -34.720 1.00 84.44 104 ALA A O 1
ATOM 825 N N . ASN A 1 105 ? 14.603 -14.215 -32.662 1.00 79.38 105 ASN A N 1
ATOM 826 C CA . ASN A 1 105 ? 13.918 -15.275 -31.919 1.00 79.38 105 ASN A CA 1
ATOM 827 C C . ASN A 1 105 ? 12.437 -14.979 -31.643 1.00 79.38 105 ASN A C 1
ATOM 829 O O . ASN A 1 105 ? 11.741 -15.817 -31.066 1.00 79.38 105 ASN A O 1
ATOM 833 N N . PHE A 1 106 ? 11.931 -13.807 -32.043 1.00 79.50 106 PHE A N 1
ATOM 834 C CA . PHE A 1 106 ? 10.503 -13.523 -31.928 1.00 79.50 106 PHE A CA 1
ATOM 835 C C . PHE A 1 106 ? 9.725 -14.389 -32.926 1.00 79.50 106 PHE A C 1
ATOM 837 O O . PHE A 1 106 ? 10.022 -14.335 -34.124 1.00 79.50 106 PHE A O 1
ATOM 844 N N . PRO A 1 107 ? 8.722 -15.166 -32.470 1.00 79.44 107 PRO A N 1
ATOM 845 C CA . PRO A 1 107 ? 7.904 -15.976 -33.357 1.00 79.44 107 PRO A CA 1
ATOM 846 C C . PRO A 1 107 ? 7.178 -15.048 -34.330 1.00 79.44 107 PRO A C 1
ATOM 848 O O . PRO A 1 107 ? 6.312 -14.265 -33.940 1.00 79.44 107 PRO A O 1
ATOM 851 N N . ARG A 1 108 ? 7.574 -15.103 -35.602 1.00 75.94 108 ARG A N 1
ATOM 852 C CA . ARG A 1 108 ? 6.829 -14.462 -36.678 1.00 75.94 108 ARG A CA 1
ATOM 853 C C . ARG A 1 108 ? 5.738 -15.439 -37.071 1.00 75.94 108 ARG A C 1
ATOM 855 O O . ARG A 1 108 ? 6.012 -16.481 -37.654 1.00 75.94 108 ARG A O 1
ATOM 862 N N . GLU A 1 109 ? 4.514 -15.134 -36.671 1.00 74.06 109 GLU A N 1
ATOM 863 C CA . GLU A 1 109 ? 3.353 -15.697 -37.341 1.00 74.06 109 GLU A CA 1
ATOM 864 C C . GLU A 1 109 ? 3.365 -15.086 -38.741 1.00 74.06 109 GLU A C 1
ATOM 866 O O . GLU A 1 109 ? 3.123 -13.890 -38.905 1.00 74.06 109 GLU A O 1
ATOM 871 N N . ASP A 1 110 ? 3.781 -15.878 -39.727 1.00 68.00 110 ASP A N 1
ATOM 872 C CA . ASP A 1 110 ? 3.639 -15.511 -41.129 1.00 68.00 110 ASP A CA 1
ATOM 873 C C . ASP A 1 110 ? 2.148 -15.201 -41.368 1.00 68.00 110 ASP A C 1
ATOM 875 O O . ASP A 1 110 ? 1.295 -16.074 -41.191 1.00 68.00 110 ASP A O 1
ATOM 879 N N . ILE A 1 111 ? 1.835 -13.939 -41.689 1.00 60.03 111 ILE A N 1
ATOM 880 C CA . ILE A 1 111 ? 0.507 -13.499 -42.148 1.00 60.03 111 ILE A CA 1
ATOM 881 C C . ILE A 1 111 ? 0.418 -13.734 -43.653 1.00 60.03 111 ILE A C 1
ATOM 883 O O . ILE A 1 111 ? 1.363 -13.307 -44.357 1.00 60.03 111 ILE A O 1
#

Radius of gyration: 26.45 Å; chains: 1; bounding box: 60×36×63 Å

Sequence (111 aa):
MAIVFIPIQRSLLRHFAVFLAIVRIFADKAGEKTVSLQQIIKLAKQLSIVDKVRLIQQIAPEIERELTDKVSTLPRQSLWGLCADLGNAPSTEEIDIARSEEWANFPREDI